Protein AF-A0AAU7DA96-F1 (afdb_monomer)

InterPro domains:
  IPR025997 Periplasmic binding protein [PF13407] (16-77)
  IPR028082 Periplasmic binding protein-like I [SSF53822] (18-79)

Secondary structure (DSSP, 8-state):
-PPPSS-SEEEE-SS--HHHHHHHHHTT-TTTSEEEES---GGGHHHHHTTSS-EEEE--HHHHHHHHHHHHHHHHTTSS---S--PPPP-EEEE----------

Structure (mmCIF, N/CA/C/O backbone):
data_AF-A0AAU7DA96-F1
#
_entry.id   AF-A0AAU7DA96-F1
#
loop_
_atom_site.group_PDB
_atom_site.id
_atom_site.type_symbol
_atom_site.label_atom_id
_atom_site.label_alt_id
_atom_site.label_comp_id
_atom_site.label_asym_id
_atom_site.label_entity_id
_atom_site.label_seq_id
_atom_site.pdbx_PDB_ins_code
_atom_site.Cartn_x
_atom_site.Cartn_y
_atom_site.Cartn_z
_atom_site.occupancy
_atom_site.B_iso_or_equiv
_atom_site.auth_seq_id
_atom_site.auth_comp_id
_atom_site.auth_asym_id
_atom_site.auth_atom_id
_atom_site.pdbx_PDB_model_num
ATOM 1 N N . MET A 1 1 ? -28.134 -15.131 12.137 1.00 55.91 1 MET A N 1
ATOM 2 C CA . MET A 1 1 ? -26.934 -14.261 12.145 1.00 55.91 1 MET A CA 1
ATOM 3 C C . MET A 1 1 ? -27.396 -12.841 12.462 1.00 55.91 1 MET A C 1
ATOM 5 O O . MET A 1 1 ? -28.255 -12.351 11.740 1.00 55.91 1 MET A O 1
ATOM 9 N N . LYS A 1 2 ? -26.947 -12.205 13.557 1.00 67.12 2 LYS A N 1
ATOM 10 C CA . LYS A 1 2 ? -27.303 -10.794 13.817 1.00 67.12 2 LYS A CA 1
ATOM 11 C C . LYS A 1 2 ? -26.643 -9.926 12.742 1.00 67.12 2 LYS A C 1
ATOM 13 O O . LYS A 1 2 ? -25.444 -10.061 12.510 1.00 67.12 2 LYS A O 1
ATOM 18 N N . ARG A 1 3 ? -27.425 -9.079 12.070 1.00 77.19 3 ARG A N 1
ATOM 19 C CA . ARG A 1 3 ? -26.926 -8.142 11.058 1.00 77.19 3 ARG A CA 1
ATOM 20 C C . ARG A 1 3 ? -26.064 -7.097 11.773 1.00 77.19 3 ARG A C 1
ATOM 22 O O . ARG A 1 3 ? -26.570 -6.411 12.655 1.00 77.19 3 ARG A O 1
ATOM 29 N N . LYS A 1 4 ? -24.771 -7.033 11.448 1.00 76.75 4 LYS A N 1
ATOM 30 C CA . LYS A 1 4 ? -23.892 -5.950 11.909 1.00 76.75 4 LYS A CA 1
ATOM 31 C C . LYS A 1 4 ? -24.176 -4.695 11.084 1.00 76.75 4 LYS A C 1
ATOM 33 O O . LYS A 1 4 ? -24.538 -4.788 9.913 1.00 76.75 4 LYS A O 1
ATOM 38 N N . ASP A 1 5 ? -24.005 -3.543 11.710 1.00 87.94 5 ASP A N 1
ATOM 39 C CA . ASP A 1 5 ? -24.086 -2.208 11.109 1.00 87.94 5 ASP A CA 1
ATOM 40 C C . ASP A 1 5 ? -22.835 -1.839 10.289 1.00 87.94 5 ASP A C 1
ATOM 42 O O . ASP A 1 5 ? -22.812 -0.812 9.616 1.00 87.94 5 ASP A O 1
ATOM 46 N N . ARG A 1 6 ? -21.804 -2.693 10.314 1.00 88.31 6 ARG A N 1
ATOM 47 C CA . ARG A 1 6 ? -20.510 -2.487 9.655 1.00 88.31 6 ARG A CA 1
ATOM 48 C C . ARG A 1 6 ? -19.877 -3.804 9.185 1.00 88.31 6 ARG A C 1
ATOM 50 O O . ARG A 1 6 ? -20.183 -4.859 9.751 1.00 88.31 6 ARG A O 1
ATOM 57 N N . PRO A 1 7 ? -18.970 -3.761 8.193 1.00 91.75 7 PRO A N 1
ATOM 58 C CA . PRO A 1 7 ? -18.194 -4.929 7.788 1.00 91.75 7 PRO A CA 1
ATOM 59 C C . PRO A 1 7 ? -17.172 -5.338 8.859 1.00 91.75 7 PRO A C 1
ATOM 61 O O . PRO A 1 7 ? -16.723 -4.520 9.664 1.00 91.75 7 PRO A O 1
ATOM 64 N N . ASP A 1 8 ? -16.776 -6.611 8.833 1.00 93.56 8 ASP A N 1
ATOM 65 C CA . ASP A 1 8 ? -15.704 -7.142 9.685 1.00 93.56 8 ASP A CA 1
ATOM 66 C C . ASP A 1 8 ? -14.306 -6.830 9.135 1.00 93.56 8 ASP A C 1
ATOM 68 O O . ASP A 1 8 ? -13.359 -6.667 9.907 1.00 93.56 8 ASP A O 1
ATOM 72 N N . GLY A 1 9 ? -14.182 -6.680 7.814 1.00 93.81 9 GLY A N 1
ATOM 73 C CA . GLY A 1 9 ? -12.928 -6.323 7.166 1.00 93.81 9 GLY A CA 1
ATOM 74 C C . GLY A 1 9 ? -13.104 -5.576 5.848 1.00 93.81 9 GLY A C 1
ATOM 75 O O . GLY A 1 9 ? -14.157 -5.649 5.213 1.00 93.81 9 GLY A O 1
ATOM 76 N N . LEU A 1 10 ? -12.056 -4.855 5.453 1.00 95.00 10 LEU A N 1
ATOM 77 C CA . LEU A 1 10 ? -11.952 -4.087 4.217 1.00 95.00 10 LEU A CA 1
ATOM 78 C C . LEU A 1 10 ? -10.598 -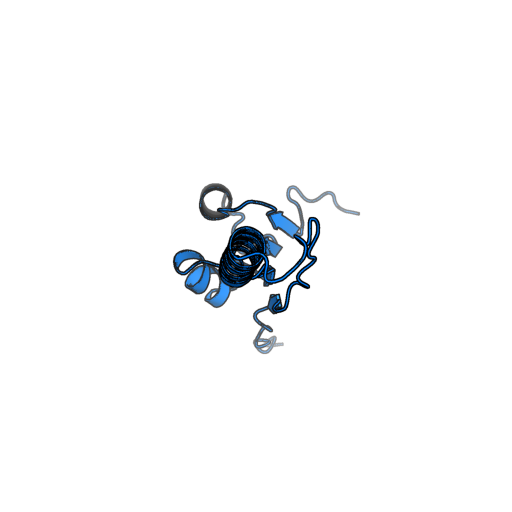4.349 3.555 1.00 95.00 10 LEU A C 1
ATOM 80 O O . LEU A 1 10 ? -9.554 -4.279 4.204 1.00 95.00 10 LEU A O 1
ATOM 84 N N . GLN A 1 11 ? -10.621 -4.605 2.247 1.00 94.25 11 GLN A N 1
ATOM 85 C CA . GLN A 1 11 ? -9.422 -4.633 1.417 1.00 94.25 11 GLN A CA 1
ATOM 86 C C . GLN A 1 11 ? -9.348 -3.343 0.598 1.00 94.25 11 GLN A C 1
ATOM 88 O O . GLN A 1 11 ? -10.244 -3.050 -0.193 1.00 94.25 11 GLN A O 1
ATOM 93 N N . LEU A 1 12 ? -8.281 -2.573 0.790 1.00 94.44 12 LEU A N 1
ATOM 94 C CA . LEU A 1 12 ? -8.041 -1.308 0.108 1.00 94.44 12 LEU A CA 1
ATOM 95 C C . LEU A 1 12 ? -7.088 -1.546 -1.064 1.00 94.44 12 LEU A C 1
ATOM 97 O O . LEU A 1 12 ? -5.89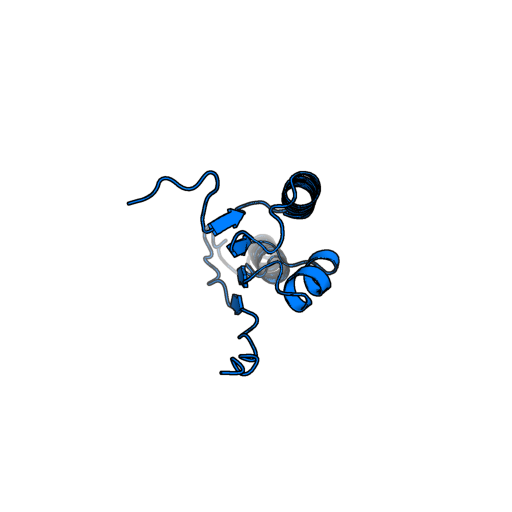8 -1.780 -0.869 1.00 94.44 12 LEU A O 1
ATOM 101 N N . ILE A 1 13 ? -7.634 -1.498 -2.279 1.00 90.81 13 ILE A N 1
ATOM 102 C CA . ILE A 1 13 ? -6.908 -1.727 -3.537 1.00 90.81 13 ILE A CA 1
ATOM 103 C C . ILE A 1 13 ? -6.683 -0.373 -4.219 1.00 90.81 13 ILE A C 1
ATOM 105 O O . ILE A 1 13 ? -7.262 -0.058 -5.255 1.00 90.81 13 ILE A O 1
ATOM 109 N N . THR A 1 14 ? -5.901 0.479 -3.567 1.00 86.62 14 THR A N 1
ATOM 110 C CA . THR A 1 14 ? -5.565 1.835 -4.018 1.00 86.62 14 THR A CA 1
ATOM 111 C C . THR A 1 14 ? -4.064 2.059 -3.851 1.00 86.62 14 THR A C 1
ATOM 113 O O . THR A 1 14 ? -3.411 1.356 -3.082 1.00 86.62 14 THR A O 1
ATOM 116 N N . ALA A 1 15 ? -3.515 3.020 -4.594 1.00 83.25 15 ALA A N 1
ATOM 117 C CA . ALA A 1 15 ? -2.127 3.454 -4.447 1.00 83.25 15 ALA A CA 1
ATOM 118 C C . ALA A 1 15 ? -1.907 4.345 -3.210 1.00 83.25 15 ALA A C 1
ATOM 120 O O . ALA A 1 15 ? -0.763 4.559 -2.818 1.00 83.25 15 ALA A O 1
ATOM 121 N N . ASN A 1 16 ? -2.989 4.889 -2.639 1.00 90.69 16 ASN A N 1
ATOM 122 C CA . ASN A 1 16 ? -2.960 5.660 -1.401 1.00 90.69 16 ASN A CA 1
ATOM 123 C C . ASN A 1 16 ? -4.211 5.373 -0.561 1.00 90.69 16 ASN A C 1
ATOM 125 O O . ASN A 1 16 ? -5.333 5.727 -0.939 1.00 90.69 16 ASN A O 1
ATOM 129 N N . SER A 1 17 ? -3.994 4.738 0.582 1.00 94.50 17 SER A N 1
ATOM 130 C CA . SER A 1 17 ? -4.998 4.299 1.538 1.00 94.50 17 SER A CA 1
ATOM 131 C C . SER A 1 17 ? -5.304 5.344 2.611 1.00 94.50 17 SER A C 1
ATOM 133 O O . SER A 1 17 ? -6.368 5.258 3.226 1.00 94.50 17 SER A O 1
ATOM 135 N N . LEU A 1 18 ? -4.468 6.378 2.792 1.00 95.75 18 LEU A N 1
ATOM 136 C CA . LEU A 1 18 ? -4.656 7.394 3.839 1.00 95.75 18 LEU A CA 1
ATOM 137 C C . LEU A 1 18 ? -6.038 8.065 3.817 1.00 95.75 18 LEU A C 1
ATOM 139 O O . LEU A 1 18 ? -6.640 8.158 4.884 1.00 95.75 18 LEU A O 1
ATOM 143 N N . PRO A 1 19 ? -6.605 8.482 2.663 1.00 96.12 19 PRO A N 1
ATOM 144 C CA . PRO A 1 19 ? -7.921 9.125 2.659 1.00 96.12 19 PRO A CA 1
ATOM 145 C C . PRO A 1 19 ? -9.040 8.198 3.142 1.00 96.12 19 PRO A C 1
ATOM 147 O O . PRO A 1 19 ? -10.002 8.643 3.762 1.00 96.12 19 PRO A O 1
ATOM 150 N N . VAL A 1 20 ? -8.917 6.894 2.875 1.00 96.06 20 VAL A N 1
ATOM 151 C CA . VAL A 1 20 ? -9.890 5.903 3.345 1.00 96.06 20 VAL A CA 1
ATOM 152 C C . VAL A 1 20 ? -9.735 5.680 4.846 1.00 96.06 20 VAL A C 1
ATOM 154 O O . VAL A 1 20 ? -10.733 5.589 5.555 1.00 96.06 20 VAL A O 1
ATOM 157 N N . LEU A 1 21 ? -8.496 5.624 5.340 1.00 96.31 21 LEU A N 1
ATOM 158 C CA . LEU A 1 21 ? -8.205 5.493 6.768 1.00 96.31 21 LEU A CA 1
ATOM 159 C C . LEU A 1 21 ? -8.710 6.708 7.561 1.00 96.31 21 LEU A C 1
ATOM 161 O O . LEU A 1 21 ? -9.353 6.524 8.588 1.00 96.31 21 LEU A O 1
ATOM 165 N N . ASP A 1 22 ? -8.510 7.923 7.047 1.00 97.12 22 ASP A N 1
ATOM 166 C CA . ASP A 1 22 ? -9.050 9.167 7.615 1.00 97.12 22 ASP A CA 1
ATOM 167 C C . ASP A 1 22 ? -10.587 9.171 7.624 1.00 97.12 22 ASP A C 1
ATOM 169 O O . ASP A 1 22 ? -11.212 9.486 8.637 1.00 97.12 22 ASP A O 1
ATOM 173 N N . ALA A 1 23 ? -11.226 8.741 6.531 1.00 97.19 23 ALA A N 1
ATOM 174 C CA . ALA A 1 23 ? -12.679 8.607 6.490 1.00 97.19 23 ALA A CA 1
ATOM 175 C C . ALA A 1 23 ? -13.194 7.597 7.530 1.00 97.19 23 ALA A C 1
ATOM 177 O O . ALA A 1 23 ? -14.189 7.872 8.200 1.00 97.19 23 ALA A O 1
ATOM 178 N N . LEU A 1 24 ? -12.512 6.456 7.695 1.00 96.75 24 LEU A N 1
ATOM 179 C CA . LEU A 1 24 ? -12.834 5.450 8.712 1.00 96.75 24 LEU A CA 1
ATOM 180 C C . LEU A 1 24 ? -12.639 5.980 10.135 1.00 96.75 24 LEU A C 1
ATOM 182 O O . LEU A 1 24 ? -13.429 5.635 11.013 1.00 96.75 24 LEU A O 1
ATOM 186 N N . ASP A 1 25 ? -11.620 6.803 10.369 1.00 97.12 25 ASP A N 1
ATOM 187 C CA . ASP A 1 25 ? -11.368 7.429 11.667 1.00 97.12 25 ASP A CA 1
ATOM 188 C C . ASP A 1 25 ? -12.483 8.416 12.029 1.00 97.12 25 ASP A C 1
ATOM 190 O O . ASP A 1 25 ? -13.087 8.317 13.097 1.00 97.12 25 ASP A O 1
ATOM 194 N N . LYS A 1 26 ? -12.871 9.275 11.077 1.00 98.12 26 LYS A N 1
ATOM 195 C CA . LYS A 1 26 ? -13.958 10.258 11.233 1.00 98.12 26 LYS A CA 1
ATOM 196 C C . LYS A 1 26 ? -15.313 9.634 11.561 1.00 98.12 26 LYS A C 1
ATOM 198 O O . LYS A 1 26 ? -16.114 10.255 12.254 1.00 98.12 26 LYS A O 1
ATOM 203 N N . ILE A 1 27 ? -15.576 8.415 11.088 1.00 96.06 27 ILE A N 1
ATOM 204 C CA . ILE A 1 27 ? -16.799 7.662 11.420 1.00 96.06 27 ILE A CA 1
ATOM 205 C C . ILE A 1 27 ? -16.600 6.666 12.576 1.00 96.06 27 ILE A C 1
ATOM 207 O O . ILE A 1 27 ? -17.480 5.854 12.860 1.00 96.06 27 ILE A O 1
ATOM 211 N N . GLY A 1 28 ? -15.445 6.703 13.248 1.00 95.62 28 GLY A N 1
ATOM 212 C CA . GLY A 1 28 ? -15.142 5.885 14.420 1.00 95.62 28 GLY A CA 1
ATOM 213 C C . GLY A 1 28 ? -15.054 4.384 14.135 1.00 95.62 28 GLY A C 1
ATOM 214 O O . GLY A 1 28 ? -15.376 3.582 15.018 1.00 95.62 28 GLY A O 1
ATOM 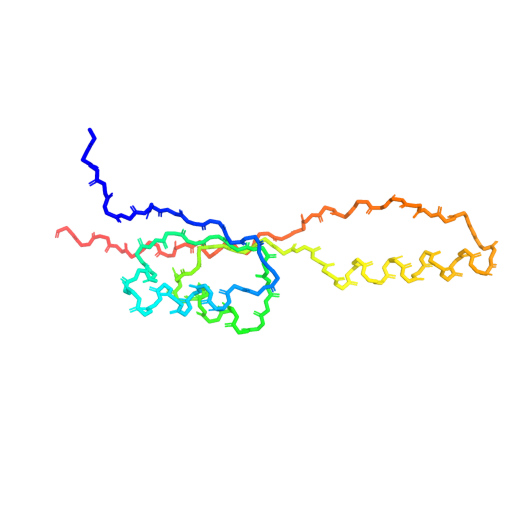215 N N . LEU A 1 29 ? -14.673 3.993 12.915 1.00 95.88 29 LEU A N 1
ATOM 216 C CA . LEU A 1 29 ? -14.518 2.603 12.473 1.00 95.88 29 LEU A CA 1
ATOM 217 C C . LEU A 1 29 ? -13.058 2.150 12.328 1.00 95.88 29 LEU A C 1
ATOM 219 O O . LEU A 1 29 ? -12.814 0.940 12.262 1.00 95.88 29 LEU A O 1
ATOM 223 N N . LEU A 1 30 ? -12.092 3.072 12.317 1.00 95.31 30 LEU A N 1
ATOM 224 C CA . LEU A 1 30 ? -10.670 2.727 12.318 1.00 95.31 30 LEU A CA 1
ATOM 225 C C . LEU A 1 30 ? -10.311 1.925 13.584 1.00 95.31 30 LEU A C 1
ATOM 227 O O . LEU A 1 30 ? -10.781 2.224 14.681 1.00 95.31 30 LEU A O 1
ATOM 231 N N . GLY A 1 31 ? -9.558 0.833 13.425 1.00 92.19 31 GLY A N 1
ATOM 232 C CA . GLY A 1 31 ? -9.254 -0.121 14.505 1.00 92.19 31 GLY A CA 1
ATOM 233 C C . GLY A 1 31 ? -10.413 -1.050 14.905 1.00 92.19 31 GLY A C 1
ATOM 234 O O . GLY A 1 31 ? -10.195 -2.041 15.598 1.00 92.19 31 GLY A O 1
ATOM 235 N N . LYS A 1 32 ? -11.647 -0.793 14.447 1.00 93.38 32 LYS A N 1
ATOM 236 C CA . LYS A 1 32 ? -12.793 -1.694 14.657 1.00 93.38 32 LYS A CA 1
A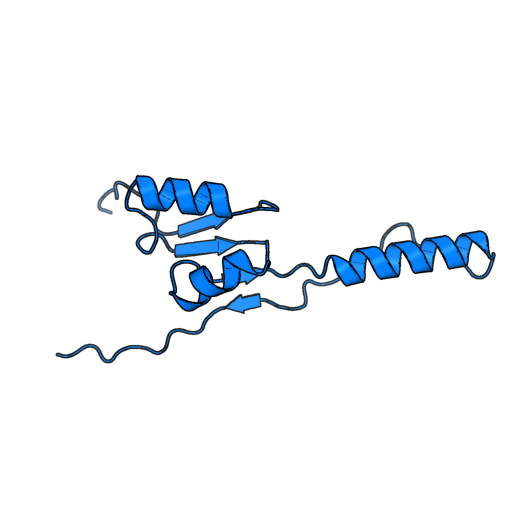TOM 237 C C . LYS A 1 32 ? -12.977 -2.675 13.501 1.00 93.38 32 LYS A C 1
ATOM 239 O O . LYS A 1 32 ? -13.510 -3.768 13.713 1.00 93.38 32 LYS A O 1
ATOM 244 N N . VAL A 1 33 ? -12.619 -2.267 12.285 1.00 94.56 33 VAL A N 1
ATOM 245 C CA . VAL A 1 33 ? -12.673 -3.063 11.048 1.00 94.56 33 VAL A CA 1
ATOM 246 C C . VAL A 1 33 ? -11.261 -3.546 10.718 1.00 94.56 33 VAL A C 1
ATOM 248 O O . VAL A 1 33 ? -10.318 -2.771 10.830 1.00 94.56 33 VAL A O 1
ATOM 251 N N . GLN A 1 34 ? -11.099 -4.808 10.315 1.00 94.69 34 GLN A N 1
ATOM 252 C CA . GLN A 1 34 ? -9.799 -5.335 9.885 1.00 94.69 34 GLN A CA 1
ATOM 253 C C . GLN A 1 34 ? -9.436 -4.791 8.501 1.00 94.69 34 GLN A C 1
ATOM 255 O O . GLN A 1 34 ? -10.212 -4.946 7.561 1.00 94.69 34 GLN A O 1
ATOM 260 N N . ILE A 1 35 ? -8.269 -4.167 8.351 1.00 95.06 35 ILE A N 1
ATOM 261 C CA . ILE A 1 35 ? -7.886 -3.503 7.096 1.00 95.06 35 ILE A CA 1
ATOM 262 C C . ILE A 1 35 ? -6.678 -4.194 6.475 1.00 95.06 35 ILE A C 1
ATOM 264 O O . ILE A 1 35 ? -5.653 -4.353 7.130 1.00 95.06 35 ILE A O 1
ATOM 268 N N . VAL A 1 36 ? -6.785 -4.555 5.197 1.00 93.94 36 VAL A N 1
ATOM 269 C CA . VAL A 1 36 ? -5.655 -4.999 4.370 1.00 93.94 36 VAL A CA 1
ATOM 270 C C . VAL A 1 36 ? -5.462 -4.005 3.233 1.00 93.94 36 VAL A C 1
ATOM 272 O O . VAL A 1 36 ? -6.428 -3.690 2.543 1.00 93.94 36 VAL A O 1
ATOM 275 N N . THR A 1 37 ? -4.241 -3.531 3.001 1.00 93.25 37 THR A N 1
ATOM 276 C CA . THR A 1 37 ? -3.931 -2.602 1.903 1.00 93.25 37 THR A CA 1
ATOM 277 C C . THR A 1 37 ? -2.992 -3.221 0.862 1.00 93.25 37 THR A C 1
ATOM 279 O O . THR A 1 37 ? -2.468 -4.324 1.041 1.00 93.25 37 THR A O 1
ATOM 282 N N . THR A 1 38 ? -2.812 -2.546 -0.274 1.00 89.25 38 THR A N 1
ATOM 283 C CA . THR A 1 38 ? -1.870 -2.938 -1.345 1.00 89.25 38 THR A CA 1
ATOM 284 C C . THR A 1 38 ? -0.729 -1.941 -1.549 1.00 89.25 38 THR A C 1
ATOM 286 O O . THR A 1 38 ? 0.069 -2.077 -2.474 1.00 89.25 38 THR A O 1
ATOM 289 N N . ASP A 1 39 ? -0.668 -0.914 -0.713 1.00 85.00 39 ASP A N 1
ATOM 290 C CA . ASP A 1 39 ? 0.297 0.172 -0.749 1.00 85.00 39 ASP A CA 1
ATOM 291 C C . ASP A 1 39 ? 1.162 0.147 0.514 1.00 85.00 39 ASP A C 1
ATOM 293 O O . ASP A 1 39 ? 0.682 -0.112 1.614 1.00 85.00 39 ASP A O 1
ATOM 297 N N . LEU A 1 40 ? 2.465 0.380 0.363 1.00 86.31 40 LEU A N 1
ATOM 298 C CA . LEU A 1 40 ? 3.385 0.514 1.491 1.00 86.31 40 LEU A CA 1
ATOM 299 C C . LEU A 1 40 ? 4.251 1.749 1.261 1.00 86.31 40 LEU A C 1
ATOM 301 O O . LEU A 1 40 ? 5.049 1.794 0.323 1.00 86.31 40 LEU A O 1
ATOM 305 N N . PHE A 1 41 ? 4.060 2.741 2.122 1.00 88.56 41 PHE A N 1
ATOM 306 C CA . PHE A 1 41 ? 4.756 4.025 2.145 1.00 88.56 41 PHE A CA 1
ATOM 307 C C . PHE A 1 41 ? 4.968 4.448 3.604 1.00 88.56 41 PHE A C 1
ATOM 309 O O . PHE A 1 41 ? 4.389 3.851 4.513 1.00 88.56 41 PHE A O 1
ATOM 316 N N . GLN A 1 42 ? 5.836 5.433 3.834 1.00 89.88 42 GLN A N 1
ATOM 317 C CA . GLN A 1 42 ? 6.340 5.772 5.171 1.00 89.88 42 GLN A CA 1
ATOM 318 C C . GLN A 1 42 ? 5.218 6.140 6.146 1.00 89.88 42 GLN A C 1
ATOM 320 O O . GLN A 1 42 ? 5.195 5.673 7.278 1.00 89.88 42 GLN A O 1
ATOM 325 N N . GLU A 1 43 ? 4.239 6.904 5.679 1.00 92.81 43 GLU A N 1
ATOM 326 C CA . GLU A 1 43 ? 3.113 7.394 6.467 1.00 92.81 43 GLU A CA 1
ATOM 327 C C . GLU A 1 43 ? 2.139 6.277 6.884 1.00 92.81 43 GLU A C 1
ATOM 329 O O . GLU A 1 43 ? 1.380 6.451 7.835 1.00 92.81 43 GLU A O 1
ATOM 334 N N . LEU A 1 44 ? 2.172 5.114 6.220 1.00 91.06 44 LEU A N 1
ATOM 335 C CA . LEU A 1 44 ? 1.362 3.952 6.596 1.00 91.06 44 LEU A CA 1
ATOM 336 C C . LEU A 1 44 ? 2.004 3.126 7.721 1.00 91.06 44 LEU A C 1
ATOM 338 O O . LEU A 1 44 ? 1.294 2.415 8.432 1.00 91.06 44 LEU A O 1
ATOM 342 N N . ILE A 1 45 ? 3.328 3.213 7.897 1.00 89.94 45 ILE A N 1
ATOM 343 C CA . ILE A 1 45 ? 4.080 2.393 8.861 1.00 89.94 45 ILE A CA 1
ATOM 344 C C . ILE A 1 45 ? 3.552 2.573 10.294 1.00 89.94 45 ILE A C 1
ATOM 346 O O . ILE A 1 45 ? 3.205 1.556 10.895 1.00 89.94 45 ILE A O 1
ATOM 350 N N . PRO A 1 46 ? 3.369 3.799 10.828 1.00 91.25 46 PRO A N 1
ATOM 351 C CA . PRO A 1 46 ? 2.858 3.970 12.189 1.00 91.25 46 PRO A CA 1
ATOM 352 C C . PRO A 1 46 ? 1.451 3.388 12.369 1.00 91.25 46 PRO A C 1
ATOM 354 O O . PRO A 1 46 ? 1.141 2.788 13.390 1.00 91.25 46 PRO A O 1
ATOM 357 N N . ILE A 1 47 ? 0.596 3.496 11.348 1.00 92.62 47 ILE A N 1
ATOM 358 C CA . ILE A 1 47 ? -0.784 2.987 11.385 1.00 92.62 47 ILE A CA 1
ATOM 359 C C . ILE A 1 47 ? -0.801 1.448 11.426 1.00 92.62 47 ILE A C 1
ATOM 361 O O . ILE A 1 47 ? -1.652 0.839 12.083 1.00 92.62 47 ILE A O 1
ATOM 365 N N . ILE A 1 48 ? 0.149 0.816 10.731 1.00 90.88 48 ILE A N 1
ATOM 366 C CA . ILE A 1 48 ? 0.392 -0.629 10.790 1.00 90.88 48 ILE A CA 1
ATOM 367 C C . ILE A 1 48 ? 0.928 -1.026 12.176 1.00 90.88 48 ILE A C 1
ATOM 369 O O . ILE A 1 48 ? 0.435 -1.986 12.765 1.00 90.88 48 ILE A O 1
ATOM 373 N N . GLU A 1 49 ? 1.892 -0.283 12.726 1.00 89.44 49 GLU A N 1
ATOM 374 C CA . GLU A 1 49 ? 2.468 -0.533 14.059 1.00 89.44 49 GLU A CA 1
ATOM 375 C C . GLU A 1 49 ? 1.438 -0.376 15.190 1.00 89.44 49 GLU A C 1
ATOM 377 O O . GLU A 1 49 ? 1.446 -1.149 16.148 1.00 89.44 49 GLU A O 1
ATOM 382 N N . GLU A 1 50 ? 0.495 0.558 15.048 1.00 91.44 50 GLU A N 1
ATOM 383 C CA . GLU A 1 50 ? -0.653 0.741 15.945 1.00 91.44 50 GLU A CA 1
ATOM 384 C C . GLU A 1 50 ? -1.721 -0.365 15.808 1.00 91.44 50 GLU A C 1
ATOM 386 O O . GLU A 1 50 ? -2.686 -0.397 16.574 1.00 91.44 50 GLU A O 1
ATOM 391 N N . GLY A 1 51 ? -1.591 -1.268 14.829 1.00 90.50 51 GLY A N 1
ATOM 392 C CA . GLY A 1 51 ? -2.538 -2.360 14.584 1.00 90.50 51 GLY A CA 1
ATOM 393 C C . GLY A 1 51 ? -3.866 -1.921 13.955 1.00 90.50 51 GLY A C 1
ATOM 394 O O . GLY A 1 51 ? -4.813 -2.708 13.900 1.00 90.50 51 GLY A O 1
ATOM 395 N N . LYS A 1 52 ? -3.957 -0.679 13.462 1.00 93.69 52 LYS A N 1
ATOM 396 C CA . LYS A 1 52 ? -5.137 -0.155 12.749 1.00 93.69 52 LYS A CA 1
ATOM 397 C C . LYS A 1 52 ? -5.231 -0.693 11.316 1.00 93.69 52 LYS A C 1
ATOM 399 O O . LYS A 1 52 ? -6.326 -0.760 10.760 1.00 93.69 52 LYS A O 1
ATOM 404 N N . VAL A 1 53 ? -4.099 -1.107 10.743 1.00 93.88 53 VAL A N 1
ATOM 405 C CA . VAL A 1 53 ? -3.997 -1.862 9.487 1.00 93.88 53 VAL A CA 1
ATOM 406 C C . VAL A 1 53 ? -3.357 -3.216 9.786 1.00 93.88 53 VAL A C 1
ATOM 408 O O . VAL A 1 53 ? -2.266 -3.282 10.342 1.00 93.88 53 VAL A O 1
ATOM 411 N N . LEU A 1 54 ? -4.040 -4.300 9.412 1.00 92.25 54 LEU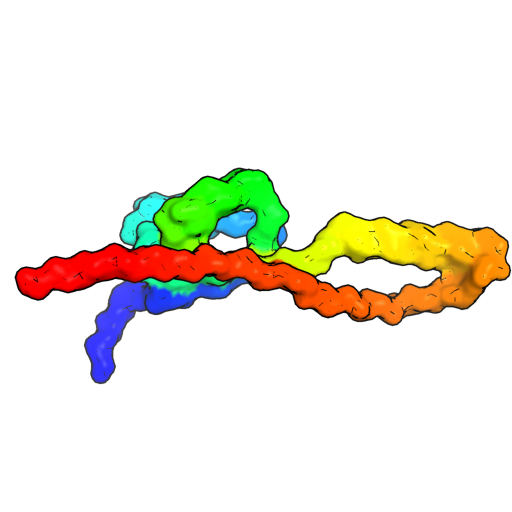 A N 1
ATOM 412 C CA . LEU A 1 54 ? -3.605 -5.675 9.668 1.00 92.25 54 LEU A CA 1
ATOM 413 C C . LEU A 1 54 ? -2.400 -6.051 8.805 1.00 92.25 54 LEU A C 1
ATOM 415 O O . LEU A 1 54 ? -1.449 -6.672 9.282 1.00 92.25 54 LEU A O 1
ATOM 419 N N . ALA A 1 55 ? -2.480 -5.728 7.513 1.00 90.50 55 ALA A N 1
ATOM 420 C CA . ALA A 1 55 ? -1.429 -6.061 6.571 1.00 90.50 55 ALA A CA 1
ATOM 421 C C . ALA A 1 55 ? -1.404 -5.147 5.346 1.00 90.50 55 ALA A C 1
ATOM 423 O O . ALA A 1 55 ? -2.433 -4.604 4.947 1.00 90.50 55 ALA A O 1
ATOM 424 N N . SER A 1 56 ? -0.239 -5.068 4.704 1.00 89.44 56 SER A N 1
ATOM 425 C CA . SER A 1 56 ? -0.083 -4.492 3.368 1.00 89.44 56 SER A CA 1
ATOM 426 C C . SER A 1 56 ? 0.644 -5.450 2.419 1.00 89.44 56 SER A C 1
ATOM 428 O O . SER A 1 56 ? 1.601 -6.137 2.800 1.00 89.44 56 SER A O 1
ATOM 430 N N . ILE A 1 57 ? 0.178 -5.507 1.170 1.00 88.19 57 ILE A N 1
ATOM 431 C CA . ILE A 1 57 ? 0.793 -6.271 0.080 1.00 88.19 57 ILE A CA 1
ATOM 432 C C . ILE A 1 57 ? 1.780 -5.370 -0.663 1.00 88.19 57 ILE A C 1
ATOM 434 O O . ILE A 1 57 ? 1.375 -4.503 -1.432 1.00 88.19 57 ILE A O 1
ATOM 438 N N . TYR A 1 58 ? 3.083 -5.612 -0.512 1.00 85.44 58 TYR A N 1
ATOM 439 C CA . TYR A 1 58 ? 4.100 -4.811 -1.189 1.00 85.44 58 TYR A CA 1
ATOM 440 C C . TYR A 1 58 ? 4.434 -5.344 -2.591 1.00 85.44 58 TYR A C 1
ATOM 442 O O . TYR A 1 58 ? 4.959 -6.447 -2.767 1.00 85.44 58 TYR A O 1
ATOM 450 N N . GLN A 1 59 ? 4.181 -4.517 -3.610 1.00 82.94 59 GLN A N 1
ATOM 451 C CA 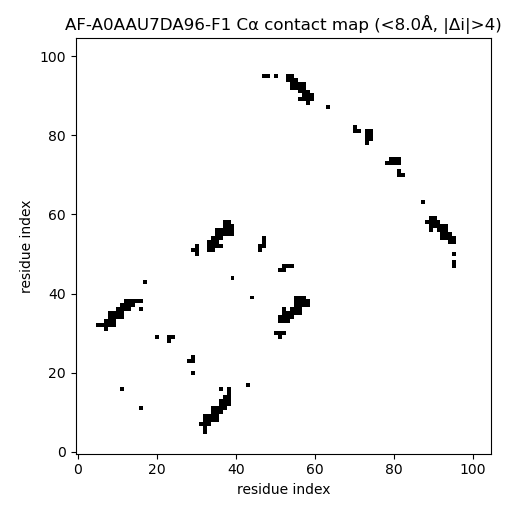. GLN A 1 59 ? 4.293 -4.900 -5.025 1.00 82.94 59 GLN A CA 1
ATOM 452 C C . GLN A 1 59 ? 5.671 -4.636 -5.668 1.00 82.94 59 GLN A C 1
ATOM 454 O O . GLN A 1 59 ? 5.849 -4.904 -6.855 1.00 82.94 59 GLN A O 1
ATOM 459 N N . ARG A 1 60 ? 6.667 -4.135 -4.921 1.00 85.56 60 ARG A N 1
ATOM 460 C CA . ARG A 1 60 ? 8.021 -3.801 -5.428 1.00 85.56 60 ARG A CA 1
ATOM 461 C C . ARG A 1 60 ? 8.047 -2.800 -6.603 1.00 85.56 60 ARG A C 1
ATOM 463 O O . ARG A 1 60 ? 8.701 -3.074 -7.615 1.00 85.56 60 ARG A O 1
ATOM 470 N N . PRO A 1 61 ? 7.412 -1.620 -6.482 1.00 86.94 61 PRO A N 1
ATOM 471 C CA . PRO A 1 61 ? 7.350 -0.635 -7.568 1.00 86.94 61 PRO A CA 1
ATOM 472 C C . PRO A 1 61 ? 8.737 -0.222 -8.088 1.00 86.94 61 PRO A C 1
ATOM 474 O O . PRO A 1 61 ? 8.932 -0.099 -9.294 1.00 86.94 61 PRO A O 1
ATOM 477 N N . TYR A 1 62 ? 9.740 -0.113 -7.208 1.00 89.94 62 TYR A N 1
ATOM 478 C CA . TYR A 1 62 ? 11.114 0.192 -7.621 1.00 89.94 62 TYR A CA 1
ATOM 479 C C . TYR A 1 62 ? 11.709 -0.882 -8.543 1.00 89.94 62 TYR A C 1
ATOM 481 O O . TYR A 1 62 ? 12.286 -0.562 -9.580 1.00 89.94 62 TYR A O 1
ATOM 489 N N . THR A 1 63 ? 11.551 -2.169 -8.203 1.00 91.00 63 THR A N 1
ATOM 490 C CA . THR A 1 63 ? 12.033 -3.255 -9.073 1.00 91.00 63 THR A CA 1
ATOM 491 C C . THR A 1 63 ? 11.310 -3.229 -10.417 1.00 91.00 63 THR A C 1
ATOM 493 O O . THR A 1 63 ? 11.959 -3.408 -11.443 1.00 91.00 63 THR A O 1
ATOM 496 N N . GLN A 1 64 ? 9.996 -2.982 -10.424 1.00 91.50 64 GLN A N 1
ATOM 497 C CA . GLN A 1 64 ? 9.231 -2.870 -11.668 1.00 91.50 64 GLN A CA 1
ATOM 498 C C . GLN A 1 64 ? 9.811 -1.777 -12.576 1.00 91.50 64 GLN A C 1
ATOM 500 O O . GLN A 1 64 ? 10.104 -2.051 -13.738 1.00 91.50 64 GLN A O 1
ATOM 505 N N . GLY A 1 65 ? 10.066 -0.583 -12.031 1.00 93.56 65 GLY A N 1
ATOM 506 C CA . GLY A 1 65 ? 10.670 0.525 -12.775 1.00 93.56 65 GLY A CA 1
ATOM 507 C C . GLY A 1 65 ? 12.085 0.220 -13.273 1.00 93.56 65 GLY A C 1
ATOM 508 O O . GLY A 1 65 ? 12.375 0.410 -14.453 1.00 93.56 65 GLY A O 1
ATOM 509 N N . LYS A 1 66 ? 12.953 -0.319 -12.405 1.00 95.31 66 LYS A N 1
ATOM 510 C CA . LYS A 1 66 ? 14.334 -0.686 -12.765 1.00 95.31 66 LYS A CA 1
ATOM 511 C C . LYS A 1 66 ? 14.367 -1.691 -13.911 1.00 95.31 66 LYS A C 1
ATOM 513 O O . LYS A 1 66 ? 15.057 -1.464 -14.898 1.00 95.31 66 LYS A O 1
ATOM 518 N N . VAL A 1 67 ? 13.599 -2.775 -13.806 1.00 93.94 67 VAL A N 1
ATOM 519 C CA . VAL A 1 67 ? 13.620 -3.819 -14.834 1.00 93.94 67 VAL A CA 1
ATOM 520 C C . VAL A 1 67 ? 12.967 -3.343 -16.132 1.00 93.94 67 VAL A C 1
ATOM 522 O O . VAL A 1 67 ? 13.444 -3.693 -17.210 1.00 93.94 67 VAL A O 1
ATOM 525 N N . ALA A 1 68 ? 11.918 -2.517 -16.060 1.00 94.00 68 ALA A N 1
ATOM 526 C CA . ALA A 1 68 ? 11.345 -1.888 -17.249 1.00 94.00 68 ALA A CA 1
ATOM 527 C C . ALA A 1 68 ? 12.386 -1.025 -17.984 1.00 94.00 68 ALA A C 1
ATOM 529 O O . ALA A 1 68 ? 12.534 -1.144 -19.201 1.00 94.00 68 ALA A O 1
ATOM 530 N N . TYR A 1 69 ? 13.149 -0.220 -17.242 1.00 95.19 69 TYR A N 1
ATOM 531 C CA . TYR A 1 69 ? 14.211 0.617 -17.794 1.00 95.19 69 TYR A CA 1
ATOM 532 C C . TYR A 1 69 ? 15.363 -0.205 -18.390 1.00 95.19 69 TYR A C 1
ATOM 534 O O . TYR A 1 69 ? 15.762 0.033 -19.527 1.00 95.19 69 TYR A O 1
ATOM 542 N N . GLU A 1 70 ? 15.864 -1.208 -17.665 1.00 94.19 70 GLU A N 1
ATOM 543 C CA . GLU A 1 70 ? 16.948 -2.084 -18.135 1.00 94.19 70 GLU A CA 1
ATOM 544 C C . GLU A 1 70 ? 16.563 -2.840 -19.415 1.00 94.19 70 GLU A C 1
ATOM 546 O O . GLU A 1 70 ? 17.366 -2.949 -20.340 1.00 94.19 70 GLU A O 1
ATOM 551 N N . ASN A 1 71 ? 15.319 -3.318 -19.503 1.00 93.44 71 ASN A N 1
ATOM 552 C CA . ASN A 1 71 ? 14.788 -4.001 -20.683 1.00 93.44 71 ASN A CA 1
ATOM 553 C C . ASN A 1 71 ? 14.693 -3.056 -21.894 1.00 93.44 71 ASN A C 1
ATOM 555 O O . ASN A 1 71 ? 15.100 -3.422 -22.997 1.00 93.44 71 ASN A O 1
ATOM 559 N N . LEU A 1 72 ? 14.226 -1.820 -21.681 1.00 93.50 72 LEU A N 1
ATOM 560 C CA . LEU A 1 72 ? 14.208 -0.794 -22.723 1.00 93.50 72 LEU A CA 1
ATOM 561 C C . LEU A 1 72 ? 15.626 -0.467 -23.209 1.00 93.50 72 LEU A C 1
ATOM 563 O O . LEU A 1 72 ? 15.871 -0.443 -24.414 1.00 93.50 72 LEU A O 1
ATOM 567 N N . LEU A 1 73 ? 16.568 -0.254 -22.289 1.00 95.12 73 LEU A N 1
ATOM 568 C CA . LEU A 1 73 ? 17.952 0.068 -22.627 1.00 95.12 73 LEU A CA 1
ATOM 569 C C . LEU A 1 73 ? 18.619 -1.063 -23.421 1.00 95.12 73 LEU A C 1
ATOM 571 O O . LEU A 1 73 ? 19.227 -0.803 -24.458 1.00 95.12 73 LEU A O 1
ATOM 575 N N . ALA A 1 74 ? 18.458 -2.315 -22.987 1.00 93.50 74 ALA A N 1
ATOM 576 C CA . ALA A 1 74 ? 18.993 -3.477 -23.695 1.00 93.50 74 ALA A CA 1
ATOM 577 C C . ALA A 1 74 ? 18.440 -3.589 -25.126 1.00 93.50 74 ALA A C 1
ATOM 579 O O . ALA A 1 74 ? 19.189 -3.905 -26.055 1.00 93.50 74 ALA A O 1
ATOM 580 N N . HIS A 1 75 ? 17.152 -3.287 -25.320 1.00 92.38 75 HIS A N 1
ATOM 581 C CA . HIS A 1 75 ? 16.536 -3.256 -26.643 1.00 92.38 75 HIS A CA 1
ATOM 582 C C . HIS A 1 75 ? 17.129 -2.150 -27.531 1.00 92.38 75 HIS A C 1
ATOM 584 O O . HIS A 1 75 ? 17.524 -2.421 -28.666 1.00 92.38 75 HIS A O 1
ATOM 590 N N . LEU A 1 76 ? 17.259 -0.925 -27.008 1.00 94.75 76 LEU A N 1
ATOM 591 C CA . LEU A 1 76 ? 17.835 0.211 -27.740 1.00 94.75 76 LEU A CA 1
ATOM 592 C C . LEU A 1 76 ? 19.304 -0.023 -28.127 1.00 94.75 76 LEU A C 1
ATOM 594 O O . LEU A 1 76 ? 19.727 0.366 -29.214 1.00 94.75 76 LEU A O 1
ATOM 598 N N . LEU A 1 77 ? 20.066 -0.709 -27.273 1.00 96.88 77 LEU A N 1
ATOM 599 C CA . LEU A 1 77 ? 21.458 -1.086 -27.529 1.00 96.88 77 LEU A CA 1
ATOM 600 C C . LEU A 1 77 ? 21.609 -2.337 -28.413 1.00 96.88 77 LEU A C 1
ATOM 602 O O . LEU A 1 77 ? 22.733 -2.772 -28.654 1.00 96.88 77 LEU A O 1
ATOM 606 N N . LYS A 1 78 ? 20.506 -2.927 -28.901 1.00 91.25 78 LYS A N 1
ATOM 607 C CA . LYS A 1 78 ? 20.488 -4.177 -29.688 1.00 91.25 78 LYS A CA 1
ATOM 608 C C . LYS A 1 78 ? 21.140 -5.371 -28.967 1.00 91.25 78 LYS A C 1
ATOM 610 O O . LYS A 1 78 ? 21.623 -6.298 -29.611 1.00 91.25 78 LYS A O 1
ATOM 615 N N . GLN A 1 79 ? 21.137 -5.364 -27.633 1.00 88.38 79 GLN A N 1
ATOM 616 C CA . GLN A 1 79 ? 21.714 -6.417 -26.783 1.00 88.38 79 GLN A CA 1
ATOM 617 C C . GLN A 1 79 ? 20.717 -7.545 -26.469 1.00 88.38 79 GLN A C 1
ATOM 619 O O . GLN A 1 79 ? 21.069 -8.531 -25.824 1.00 88.38 79 GLN A O 1
ATOM 624 N N . GLY A 1 80 ? 19.467 -7.419 -26.916 1.00 80.81 80 GLY A N 1
ATOM 625 C CA . GLY A 1 80 ? 18.448 -8.447 -26.763 1.00 80.81 80 GLY A CA 1
ATOM 626 C C . GLY A 1 80 ? 17.082 -8.013 -27.287 1.00 80.81 80 GLY A C 1
ATOM 627 O O . GLY A 1 80 ? 16.852 -6.848 -27.618 1.00 80.81 80 GLY A O 1
ATOM 628 N N . ASN A 1 81 ? 16.160 -8.973 -27.348 1.00 82.69 81 ASN A N 1
ATOM 629 C CA . ASN A 1 81 ? 14.765 -8.707 -27.687 1.00 82.69 81 ASN A CA 1
ATOM 630 C C . ASN A 1 81 ? 14.014 -8.144 -26.479 1.00 82.69 81 ASN A C 1
ATOM 632 O O . ASN A 1 81 ? 14.194 -8.604 -25.349 1.00 82.69 81 ASN A O 1
ATOM 636 N N . LEU A 1 82 ? 13.123 -7.190 -26.746 1.00 84.75 82 LEU A N 1
ATOM 637 C CA . LEU A 1 82 ? 12.270 -6.587 -25.733 1.00 84.75 82 LEU A CA 1
ATOM 638 C C . LEU A 1 82 ? 11.354 -7.653 -25.114 1.00 84.75 82 LEU A C 1
ATOM 640 O O . LEU A 1 82 ? 10.570 -8.300 -25.813 1.00 84.75 82 LEU A O 1
ATOM 644 N N . ARG A 1 83 ? 11.408 -7.824 -23.789 1.00 84.88 83 ARG A N 1
ATOM 645 C CA . ARG A 1 83 ? 10.418 -8.655 -23.085 1.00 84.88 83 ARG A CA 1
ATOM 646 C C . ARG A 1 83 ? 9.152 -7.834 -22.854 1.00 84.88 83 ARG A C 1
ATOM 648 O O . ARG A 1 83 ? 9.119 -7.020 -21.937 1.00 84.88 83 ARG A O 1
ATOM 655 N N . LEU A 1 84 ? 8.122 -8.064 -23.670 1.00 83.31 84 LEU A N 1
ATOM 656 C CA . LEU A 1 84 ? 6.844 -7.331 -23.626 1.00 83.31 84 LEU A CA 1
ATOM 657 C C . LEU A 1 84 ? 6.012 -7.602 -22.367 1.00 83.31 84 LEU A C 1
ATOM 659 O O . LEU A 1 84 ? 5.140 -6.819 -22.007 1.00 83.31 84 LEU A O 1
ATOM 663 N N . THR A 1 85 ? 6.248 -8.726 -21.694 1.00 85.88 85 THR A N 1
ATOM 664 C CA . THR A 1 85 ? 5.564 -9.055 -20.446 1.00 85.88 85 THR A CA 1
ATOM 665 C C . THR A 1 85 ? 6.555 -9.661 -19.478 1.00 85.88 85 THR A C 1
ATOM 667 O O . THR A 1 85 ? 7.163 -10.696 -19.748 1.00 85.88 85 THR A O 1
ATOM 670 N N . LEU A 1 86 ? 6.694 -9.015 -18.326 1.00 84.00 86 LEU A N 1
ATOM 671 C CA . LEU A 1 86 ? 7.474 -9.515 -17.212 1.00 84.00 86 LEU A CA 1
ATOM 672 C C . LEU A 1 86 ? 6.603 -9.491 -15.960 1.00 84.00 86 LEU A C 1
ATOM 674 O O . LEU A 1 86 ? 6.146 -8.434 -15.534 1.00 84.00 86 LEU A O 1
ATOM 678 N N . ARG A 1 87 ? 6.373 -10.665 -15.369 1.00 83.81 87 ARG A N 1
ATOM 679 C CA . ARG A 1 87 ? 5.657 -10.785 -14.097 1.00 83.81 87 ARG A CA 1
ATOM 680 C C . ARG A 1 87 ? 6.662 -10.811 -12.956 1.00 83.81 87 ARG A C 1
ATOM 682 O O . ARG A 1 87 ? 7.524 -11.685 -12.916 1.00 83.81 87 ARG A O 1
ATOM 689 N N . LEU A 1 88 ? 6.524 -9.874 -12.025 1.00 81.88 88 LEU A N 1
ATOM 690 C CA . LEU A 1 88 ? 7.231 -9.908 -10.751 1.00 81.88 88 LEU A CA 1
ATOM 691 C C . LEU A 1 88 ? 6.273 -10.446 -9.692 1.00 81.88 88 LEU A C 1
ATOM 693 O O . LEU A 1 88 ? 5.187 -9.899 -9.505 1.00 81.88 88 LEU A O 1
ATOM 697 N N . ALA A 1 89 ? 6.659 -11.522 -9.011 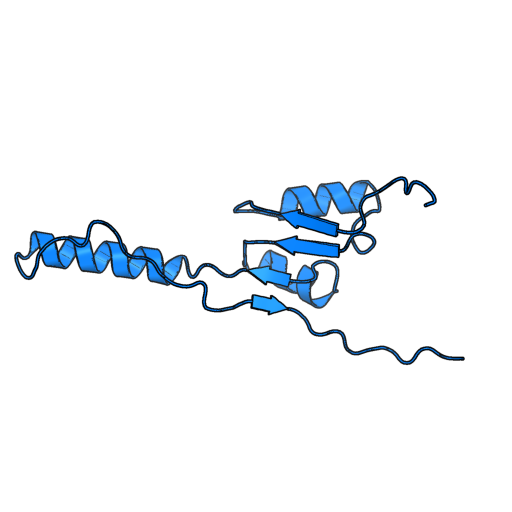1.00 78.69 89 ALA A N 1
ATOM 698 C CA . ALA A 1 89 ? 5.891 -12.000 -7.872 1.00 78.69 89 ALA A CA 1
ATOM 699 C C . ALA A 1 89 ? 5.942 -10.950 -6.743 1.00 78.69 89 ALA A C 1
ATOM 701 O O . ALA A 1 89 ? 7.036 -10.446 -6.439 1.00 78.69 89 ALA A O 1
ATOM 702 N N . PRO A 1 90 ? 4.808 -10.620 -6.097 1.00 68.00 90 PRO A N 1
ATOM 703 C CA . PRO A 1 90 ? 4.841 -9.83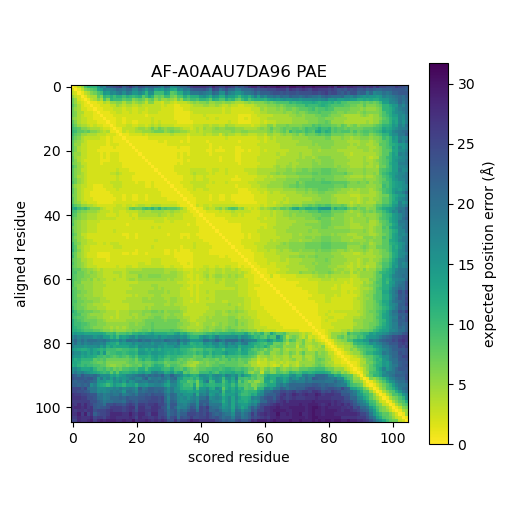5 -4.870 1.00 68.00 90 PRO A CA 1
ATOM 704 C C . PRO A 1 90 ? 5.677 -10.609 -3.850 1.00 68.00 90 PRO A C 1
ATOM 706 O O . PRO A 1 90 ? 5.486 -11.805 -3.654 1.00 68.00 90 PRO A O 1
ATOM 709 N N . THR A 1 91 ? 6.688 -9.959 -3.280 1.00 62.88 91 THR A N 1
ATOM 710 C CA . THR A 1 91 ? 7.720 -10.660 -2.495 1.00 62.88 91 THR A CA 1
ATOM 711 C C . THR A 1 91 ? 7.505 -10.498 -0.990 1.00 62.88 91 THR A C 1
ATOM 713 O O . THR A 1 91 ? 8.131 -11.209 -0.212 1.00 62.88 91 THR A O 1
ATOM 716 N N . SER A 1 92 ? 6.619 -9.594 -0.553 1.00 60.31 92 SER A N 1
ATOM 717 C CA . SER A 1 92 ? 6.461 -9.290 0.873 1.00 60.31 92 SER A CA 1
ATOM 718 C C . SER A 1 92 ? 5.011 -8.968 1.234 1.00 60.31 92 SER A C 1
ATOM 720 O O . SER A 1 92 ? 4.432 -8.005 0.730 1.00 60.31 92 SER A O 1
ATOM 722 N N . PHE A 1 93 ? 4.448 -9.772 2.136 1.00 60.84 93 PHE A N 1
ATOM 723 C CA . PHE A 1 93 ? 3.311 -9.390 2.969 1.00 60.84 93 PHE A CA 1
ATOM 724 C C . PHE A 1 93 ? 3.885 -8.796 4.255 1.00 60.84 93 PHE A C 1
ATOM 726 O O . PHE A 1 93 ? 4.571 -9.500 4.994 1.00 60.84 93 PHE A O 1
ATOM 733 N N . PHE A 1 94 ? 3.625 -7.520 4.530 1.00 61.41 94 PHE A N 1
ATOM 734 C CA . PHE A 1 94 ? 3.827 -6.983 5.874 1.00 61.41 94 PHE A CA 1
ATOM 735 C C . PHE A 1 94 ? 2.563 -7.291 6.662 1.00 61.41 94 PHE A C 1
ATOM 737 O O . PHE A 1 94 ? 1.583 -6.571 6.529 1.00 61.41 94 PHE A O 1
ATOM 744 N N . ALA A 1 95 ? 2.559 -8.387 7.416 1.00 55.91 95 ALA A N 1
ATOM 745 C CA . ALA A 1 95 ? 1.546 -8.660 8.427 1.00 55.91 95 ALA A CA 1
ATOM 746 C C . ALA A 1 95 ? 2.190 -8.416 9.793 1.00 55.91 95 ALA A C 1
ATOM 748 O O . ALA A 1 95 ? 3.182 -9.069 10.127 1.00 55.91 95 ALA A O 1
ATOM 749 N N . VAL A 1 96 ? 1.655 -7.484 10.585 1.00 52.94 96 VAL A N 1
ATOM 750 C CA . VAL A 1 96 ? 2.049 -7.394 11.994 1.00 52.94 96 VAL A CA 1
ATOM 751 C C . VAL A 1 96 ? 1.368 -8.552 12.708 1.00 52.94 96 VAL A C 1
ATOM 753 O O . VAL A 1 96 ? 0.169 -8.536 12.982 1.00 52.94 96 VAL A O 1
ATOM 756 N N . THR A 1 97 ? 2.132 -9.609 12.972 1.00 42.91 97 THR A N 1
ATOM 757 C CA . THR A 1 97 ? 1.707 -10.686 13.862 1.00 42.91 97 THR A CA 1
ATOM 758 C C . THR A 1 97 ? 1.439 -10.075 15.237 1.00 42.91 97 THR A C 1
ATOM 760 O O . THR A 1 97 ? 2.362 -9.603 15.898 1.00 42.91 97 THR A O 1
ATOM 763 N N . PHE A 1 98 ? 0.176 -10.073 15.670 1.00 46.03 98 PHE A N 1
ATOM 764 C CA . PHE A 1 98 ? -0.221 -9.651 17.013 1.00 46.03 98 PHE A CA 1
ATOM 765 C C . PHE A 1 98 ? 0.661 -10.333 18.073 1.00 46.03 98 PHE A C 1
ATOM 767 O O . PHE A 1 98 ? 0.663 -11.563 18.188 1.00 46.03 98 PHE A O 1
ATOM 774 N N . ARG A 1 99 ? 1.317 -9.548 18.940 1.00 41.78 99 ARG A N 1
ATOM 775 C CA . ARG A 1 99 ? 1.509 -10.003 20.322 1.00 41.78 99 ARG A CA 1
ATOM 776 C C . ARG A 1 99 ? 0.102 -10.188 20.883 1.00 41.78 99 ARG A C 1
ATOM 778 O O . ARG A 1 99 ? -0.625 -9.213 21.045 1.00 41.78 99 ARG A O 1
ATOM 785 N N . ARG A 1 100 ? -0.306 -11.432 21.146 1.00 38.66 100 ARG A N 1
ATOM 786 C CA . ARG A 1 100 ? -1.478 -11.682 21.991 1.00 38.66 100 ARG A CA 1
ATOM 787 C C . ARG A 1 100 ? -1.215 -10.992 23.330 1.00 38.66 100 ARG A C 1
ATOM 789 O O . ARG A 1 100 ? -0.291 -11.397 24.033 1.00 38.66 100 ARG A O 1
ATOM 796 N N . SER A 1 101 ? -1.983 -9.960 23.676 1.00 37.69 101 SER A N 1
ATOM 797 C CA . SER A 1 101 ? -2.097 -9.583 25.083 1.00 37.69 101 SER A CA 1
ATOM 798 C C . SER A 1 101 ? -2.752 -10.760 25.821 1.00 37.69 101 SER A C 1
ATOM 800 O O . SER A 1 101 ? -3.606 -11.444 25.238 1.00 37.69 101 SER A O 1
ATOM 802 N N . PRO A 1 102 ? -2.334 -11.078 27.057 1.00 40.62 102 PRO A N 1
ATOM 803 C CA . PRO A 1 102 ? -3.002 -12.111 27.823 1.00 40.62 102 PRO A CA 1
ATOM 804 C C . PRO A 1 102 ? -4.423 -11.627 28.088 1.00 40.62 102 PRO A C 1
ATOM 806 O O . PRO A 1 102 ? -4.636 -10.526 28.588 1.00 40.62 102 PRO A O 1
ATOM 809 N N . ILE A 1 103 ? -5.392 -12.456 27.725 1.00 42.34 103 ILE A N 1
ATOM 810 C CA . ILE A 1 103 ? -6.750 -12.348 28.235 1.00 42.34 103 ILE A CA 1
ATOM 811 C C . ILE A 1 103 ? -6.629 -12.586 29.746 1.00 42.34 103 ILE A C 1
ATOM 813 O O . ILE A 1 103 ? -6.379 -13.720 30.163 1.00 42.34 103 ILE A O 1
ATOM 817 N N . GLU A 1 104 ? -6.720 -11.526 30.550 1.00 41.62 104 GLU A N 1
ATOM 818 C CA . GLU A 1 104 ? -7.007 -11.671 31.977 1.00 41.62 104 GLU A CA 1
ATOM 819 C C . GLU A 1 104 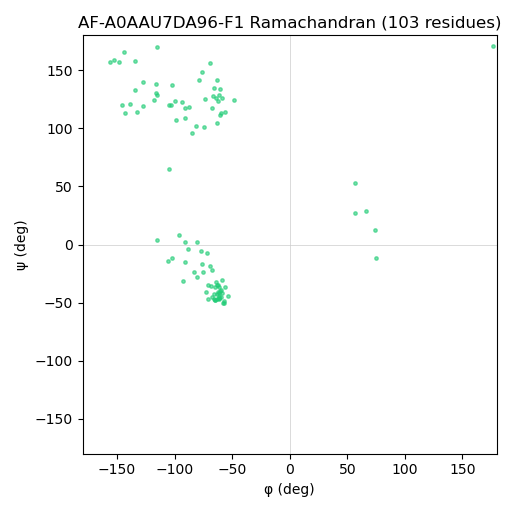? -8.381 -12.343 32.109 1.00 41.62 104 GLU A C 1
ATOM 821 O O . GLU A 1 104 ? -9.337 -11.972 31.420 1.00 41.62 104 GLU A O 1
ATOM 826 N N . ARG A 1 105 ? -8.412 -13.418 32.902 1.00 45.16 105 ARG A N 1
ATOM 827 C CA . ARG A 1 105 ? -9.611 -14.188 33.248 1.00 45.16 105 ARG A CA 1
ATOM 828 C C . ARG A 1 105 ? -10.336 -13.540 34.412 1.00 45.16 105 ARG A C 1
ATOM 830 O O . ARG A 1 105 ? -9.622 -13.022 35.297 1.00 45.16 105 ARG A O 1
#

Solvent-accessible surface area (backbone atoms only — not comparable to full-atom values): 6524 Å² total; per-residue (Å²): 133,86,84,68,98,62,69,71,60,49,78,45,88,43,88,68,57,63,70,58,50,51,53,30,46,78,71,70,39,56,63,72,31,47,29,36,36,46,45,83,55,80,85,51,48,62,44,35,74,70,57,41,31,47,31,27,40,36,71,53,66,66,59,53,53,52,52,54,50,52,41,52,50,34,35,76,69,70,74,48,81,68,73,91,75,82,88,77,78,68,81,45,74,52,59,68,77,76,77,77,73,81,80,82,127

Sequence (105 aa):
MKRKDRPDGLQLITANSLPVLDALDKIGLLGKVQIVTTDLFQELIPIIEEGKVLASIYQRPYTQGKVAYENLLAHLLKQGNLRLTLRLAPTSFFAVTFRRSPIER

Organism: NCBI:txid3035702

Nearest PDB structures (foldseek):
  5er3-assembly1_A  TM=6.409E-01  e=7.033E-03  Rhodopirellula baltica SH 1
  4yle-assembly1_A  TM=8.469E-01  e=6.027E-02  Burkholderia multivorans ATCC 17616
  3ejw-assembly2_B  TM=7.280E-01  e=4.308E-02  Sinorhizobium meliloti
  3d02-assembly1_A  TM=6.901E-01  e=1.887E-01  Klebsiella pneumoniae subsp. pneumoniae MGH 78578
  3m9w-assembly1_A  TM=6.882E-01  e=3.018E-01  Escherichia coli str. K-12 substr. MG1655

Radius of gyration: 19.49 Å; Cα contacts (8 Å, |Δi|>4): 112; chains: 1; bounding box: 49×24×63 Å

Foldseek 3Di:
DPDDPDDQEDEAEDQDCVVVLVVCVVVPNQVVHEYEYAYDDDVCVVSQVVVSYQKYQDQPVVVVVVVQVVLVVCVVVVVDDRDPDDDDDRDDIPGDDDPPDDDDD

Mean predicted aligned error: 8.02 Å

pLDDT: mean 84.07, std 16.14, range [37.69, 98.12]